Protein AF-A0A2M7EZK2-F1 (afdb_monomer_lite)

Radius of gyration: 30.78 Å; chains: 1; bounding box: 74×63×86 Å

Sequence (126 aa):
MAPKPAPKPLTLEIPAPTRPAPPAREAPPRAALAPGSPATPATVPPRTRVAPARVYASQQISTIGISVPRGMKPAWQDDRLNPKRAHQTFEGKAQMEQIWTNTVPRRLKTPASPRVTMSTQGSATR

pLDDT: mean 71.65, std 18.33, range [37.66, 95.0]

Structure (mmCIF, N/CA/C/O backbone):
data_AF-A0A2M7EZK2-F1
#
_entry.id   AF-A0A2M7EZK2-F1
#
loop_
_atom_site.group_PDB
_atom_site.id
_atom_site.type_symbol
_atom_site.label_atom_id
_atom_site.label_alt_id
_atom_site.label_comp_id
_atom_site.label_asym_id
_atom_site.label_entity_id
_atom_site.label_seq_id
_atom_site.pdbx_PDB_ins_code
_atom_site.Cartn_x
_atom_site.Cartn_y
_atom_site.Cartn_z
_atom_site.occupancy
_atom_site.B_iso_or_equiv
_atom_site.auth_seq_id
_atom_site.auth_comp_id
_atom_site.auth_asym_id
_atom_site.auth_atom_id
_atom_site.pdbx_PDB_model_num
ATOM 1 N N . MET A 1 1 ? 59.588 -46.333 32.189 1.00 42.56 1 MET A N 1
ATOM 2 C CA . MET A 1 1 ? 58.537 -45.439 32.719 1.00 42.56 1 MET A CA 1
ATOM 3 C C . MET A 1 1 ? 57.747 -44.901 31.536 1.00 42.56 1 MET A C 1
ATOM 5 O O . MET A 1 1 ? 58.231 -44.025 30.838 1.00 42.56 1 MET A O 1
ATOM 9 N N . ALA A 1 2 ? 56.608 -45.523 31.230 1.00 52.12 2 ALA A N 1
ATOM 10 C CA . ALA A 1 2 ? 55.706 -45.084 30.169 1.00 52.12 2 ALA A CA 1
ATOM 11 C C . ALA A 1 2 ? 54.666 -44.124 30.763 1.00 52.12 2 ALA A C 1
ATOM 13 O O . ALA A 1 2 ? 54.093 -44.453 31.803 1.00 52.12 2 ALA A O 1
ATOM 14 N N . PRO A 1 3 ? 54.329 -43.015 30.095 1.00 43.97 3 PRO A N 1
ATOM 15 C CA . PRO A 1 3 ? 53.015 -42.417 30.234 1.00 43.97 3 PRO A CA 1
ATOM 16 C C . PRO A 1 3 ? 52.086 -42.965 29.137 1.00 43.97 3 PRO A C 1
ATOM 18 O O . PRO A 1 3 ? 52.139 -42.573 27.979 1.00 43.97 3 PRO A O 1
ATOM 21 N N . LYS A 1 4 ? 51.294 -43.957 29.557 1.00 41.38 4 LYS A N 1
ATOM 22 C CA . LYS A 1 4 ? 49.894 -44.276 29.213 1.00 41.38 4 LYS A CA 1
ATOM 23 C C . LYS A 1 4 ? 49.319 -43.693 27.894 1.00 41.38 4 LYS A C 1
ATOM 25 O O . LYS A 1 4 ? 49.237 -42.473 27.767 1.00 41.38 4 LYS A O 1
ATOM 30 N N . PRO A 1 5 ? 48.779 -44.521 26.971 1.00 46.28 5 PRO A N 1
ATOM 31 C CA . PRO A 1 5 ? 47.985 -44.011 25.856 1.00 46.28 5 PRO A CA 1
ATOM 32 C C . PRO A 1 5 ? 46.684 -43.399 26.394 1.00 46.28 5 PRO A C 1
ATOM 34 O O . PRO A 1 5 ? 45.919 -44.060 27.102 1.00 46.28 5 PRO A O 1
ATOM 37 N N . ALA A 1 6 ? 46.441 -42.126 26.086 1.00 51.47 6 ALA A N 1
ATOM 38 C CA . ALA A 1 6 ? 45.181 -41.473 26.409 1.00 51.47 6 ALA A CA 1
ATOM 39 C C . ALA A 1 6 ? 44.043 -42.123 25.593 1.00 51.47 6 ALA A C 1
ATOM 41 O O . ALA A 1 6 ? 44.174 -42.264 24.373 1.00 51.47 6 ALA A O 1
ATOM 42 N N . PRO A 1 7 ? 42.937 -42.551 26.229 1.00 50.84 7 PRO A N 1
ATOM 43 C CA . PRO A 1 7 ? 41.797 -43.094 25.511 1.00 50.84 7 PRO A CA 1
ATOM 44 C C . PRO A 1 7 ? 41.100 -41.991 24.705 1.00 50.84 7 PRO A C 1
ATOM 46 O O . PRO A 1 7 ? 40.920 -40.866 25.166 1.00 50.84 7 PRO A O 1
ATOM 49 N N . LYS A 1 8 ? 40.723 -42.353 23.478 1.00 52.22 8 LYS A N 1
ATOM 50 C CA . LYS A 1 8 ? 39.963 -41.553 22.511 1.00 52.22 8 LYS A CA 1
ATOM 51 C C . LYS A 1 8 ? 38.706 -40.974 23.182 1.00 52.22 8 LYS A C 1
ATOM 53 O O . LYS A 1 8 ? 38.035 -41.730 23.889 1.00 52.22 8 LYS A O 1
ATOM 58 N N . PRO A 1 9 ? 38.323 -39.705 22.951 1.00 47.94 9 PRO A N 1
ATOM 59 C CA . PRO A 1 9 ? 37.009 -39.254 23.376 1.00 47.94 9 PRO A CA 1
ATOM 60 C C . PRO A 1 9 ? 35.959 -40.045 22.588 1.00 47.94 9 PRO A C 1
ATOM 62 O O . PRO A 1 9 ? 35.898 -39.978 21.360 1.00 47.94 9 PRO A O 1
ATOM 65 N N . LEU A 1 10 ? 35.156 -40.833 23.302 1.00 41.66 10 LEU A N 1
ATOM 66 C CA . LEU A 1 10 ? 33.923 -41.406 22.781 1.00 41.66 10 LEU A CA 1
ATOM 67 C C . LEU A 1 10 ? 33.003 -40.230 22.450 1.00 41.66 10 LEU A C 1
ATOM 69 O O . LEU A 1 10 ? 32.366 -39.658 23.331 1.00 41.66 10 LEU A O 1
ATOM 73 N N . THR A 1 11 ? 32.974 -39.838 21.180 1.00 38.72 11 THR A N 1
ATOM 74 C CA . THR A 1 11 ? 31.879 -39.024 20.658 1.00 38.72 11 THR A CA 1
ATOM 75 C C . THR A 1 11 ? 30.638 -39.902 20.735 1.00 38.72 11 THR A C 1
ATOM 77 O O . THR A 1 11 ? 30.462 -40.801 19.917 1.00 38.72 11 THR A O 1
ATOM 80 N N . LEU A 1 12 ? 29.808 -39.701 21.761 1.00 37.66 12 LEU A N 1
ATOM 81 C CA . LEU A 1 12 ? 28.424 -40.145 21.696 1.00 37.66 12 LEU A CA 1
ATOM 82 C C . LEU A 1 12 ? 27.751 -39.291 20.620 1.00 37.66 12 LEU A C 1
ATOM 84 O O . LEU A 1 12 ? 27.338 -38.162 20.881 1.00 37.66 12 LEU A O 1
ATOM 88 N N . GLU A 1 13 ? 27.654 -39.823 19.403 1.00 39.00 13 GLU A N 1
ATOM 89 C CA . GLU A 1 13 ? 26.599 -39.395 18.497 1.00 39.00 13 GLU A CA 1
ATOM 90 C C . GLU A 1 13 ? 25.273 -39.759 19.160 1.00 39.00 13 GLU A C 1
ATOM 92 O O . GLU A 1 13 ? 24.877 -40.921 19.228 1.00 39.00 13 GLU A O 1
ATOM 97 N N . ILE A 1 14 ? 24.605 -38.755 19.715 1.00 41.41 14 ILE A N 1
ATOM 98 C CA . ILE A 1 14 ? 23.191 -38.861 20.041 1.00 41.41 14 ILE A CA 1
ATOM 99 C C . ILE A 1 14 ? 22.482 -38.822 18.683 1.00 41.41 14 ILE A C 1
ATOM 101 O O . ILE A 1 14 ? 22.545 -37.776 18.027 1.00 41.41 14 ILE A O 1
ATOM 105 N N . PRO A 1 15 ? 21.827 -39.902 18.215 1.00 41.12 15 PRO A N 1
ATOM 106 C CA . PRO A 1 15 ? 21.005 -39.796 17.023 1.00 41.12 15 PRO A CA 1
ATOM 107 C C . PRO A 1 15 ? 19.897 -38.791 17.332 1.00 41.12 15 PRO A C 1
ATOM 109 O O . PRO A 1 15 ? 19.077 -38.997 18.231 1.00 41.12 15 PRO A O 1
ATOM 112 N N . ALA A 1 16 ? 19.903 -37.666 16.616 1.00 48.56 16 ALA A N 1
ATOM 113 C CA . ALA A 1 16 ? 18.793 -36.731 16.644 1.00 48.56 16 ALA A CA 1
ATOM 114 C C . ALA A 1 16 ? 17.510 -37.526 16.349 1.00 48.56 16 ALA A C 1
ATOM 116 O O . ALA A 1 16 ? 17.501 -38.299 15.385 1.00 48.56 16 ALA A O 1
ATOM 117 N N . PRO A 1 17 ? 16.431 -37.383 17.140 1.00 48.19 17 PRO A N 1
ATOM 118 C CA . PRO A 1 17 ? 15.184 -38.039 16.800 1.00 48.19 17 PRO A CA 1
ATOM 119 C C . PRO A 1 17 ? 14.762 -37.517 15.429 1.00 48.19 17 PRO A C 1
ATOM 121 O O . PRO A 1 17 ? 14.475 -36.327 15.271 1.00 48.19 17 PRO A O 1
ATOM 124 N N . THR A 1 18 ? 14.746 -38.396 14.425 1.00 53.75 18 THR A N 1
ATOM 125 C CA . THR A 1 18 ? 14.108 -38.123 13.140 1.00 53.75 18 THR A CA 1
ATOM 126 C C . THR A 1 18 ? 12.622 -37.960 13.417 1.00 53.75 18 THR A C 1
ATOM 128 O O . THR A 1 18 ? 11.841 -38.905 13.362 1.00 53.75 18 THR A O 1
ATOM 131 N N . ARG A 1 19 ? 12.221 -36.744 13.791 1.00 44.31 19 ARG A N 1
ATOM 132 C CA . ARG A 1 19 ? 10.821 -36.362 13.824 1.00 44.31 19 ARG A CA 1
ATOM 133 C C . ARG A 1 19 ? 10.364 -36.358 12.365 1.00 44.31 19 ARG A C 1
ATOM 135 O O . ARG A 1 19 ? 10.913 -35.569 11.593 1.00 44.31 19 ARG A O 1
ATOM 142 N N . PRO A 1 20 ? 9.406 -37.208 11.958 1.00 48.34 20 PRO A N 1
ATOM 143 C CA . PRO A 1 20 ? 8.838 -37.096 10.627 1.00 48.34 20 PRO A CA 1
ATOM 144 C C . PRO A 1 20 ? 8.274 -35.682 10.484 1.00 48.34 20 PRO A C 1
ATOM 146 O O . PRO A 1 20 ? 7.564 -35.190 11.370 1.00 48.34 20 PRO A O 1
ATOM 149 N N . ALA A 1 21 ? 8.659 -35.002 9.403 1.00 50.38 21 ALA A N 1
ATOM 150 C CA . ALA A 1 21 ? 8.098 -33.708 9.059 1.00 50.38 21 ALA A CA 1
ATOM 151 C C . ALA A 1 21 ? 6.565 -33.844 9.041 1.00 50.38 21 ALA A C 1
ATOM 153 O O . ALA A 1 21 ? 6.058 -34.818 8.476 1.00 50.38 21 ALA A O 1
ATOM 154 N N . PRO A 1 22 ? 5.808 -32.929 9.674 1.00 57.69 22 PRO A N 1
ATOM 155 C CA . PRO A 1 22 ? 4.360 -32.944 9.529 1.00 57.69 22 PRO A CA 1
ATOM 156 C C . PRO A 1 22 ? 4.029 -32.864 8.031 1.00 57.69 22 PRO A C 1
ATOM 158 O O . PRO A 1 22 ? 4.722 -32.130 7.315 1.00 57.69 22 PRO A O 1
ATOM 161 N N . PRO A 1 23 ? 3.010 -33.594 7.537 1.00 52.06 23 PRO A N 1
ATOM 162 C CA . PRO A 1 23 ? 2.595 -33.447 6.152 1.00 52.06 23 PRO A CA 1
ATOM 163 C C . PRO A 1 23 ? 2.303 -31.968 5.919 1.00 52.06 23 PRO A C 1
ATOM 165 O O . PRO A 1 23 ? 1.606 -31.333 6.718 1.00 52.06 23 PRO A O 1
ATOM 168 N N . ALA A 1 24 ? 2.906 -31.411 4.869 1.00 51.97 24 ALA A N 1
ATOM 169 C CA . ALA A 1 24 ? 2.653 -30.049 4.445 1.00 51.97 24 ALA A CA 1
ATOM 170 C C . ALA A 1 24 ? 1.139 -29.899 4.297 1.00 51.97 24 ALA A C 1
ATOM 172 O O . ALA A 1 24 ? 0.530 -30.482 3.404 1.00 51.97 24 ALA A O 1
ATOM 173 N N . ARG A 1 25 ? 0.513 -29.180 5.232 1.00 56.44 25 ARG A N 1
ATOM 174 C CA . ARG A 1 25 ? -0.898 -28.839 5.130 1.00 56.44 25 ARG A CA 1
ATOM 175 C C . ARG A 1 25 ? -0.994 -27.935 3.912 1.00 56.44 25 ARG A C 1
ATOM 177 O O . ARG A 1 25 ? -0.560 -26.786 3.988 1.00 56.44 25 ARG A O 1
ATOM 184 N N . GLU A 1 26 ? -1.468 -28.479 2.794 1.00 49.41 26 GLU A N 1
ATOM 185 C CA . GLU A 1 26 ? -1.747 -27.703 1.592 1.00 49.41 26 GLU A CA 1
ATOM 186 C C . GLU A 1 26 ? -2.599 -26.509 2.015 1.00 49.41 26 GLU A C 1
ATOM 188 O O . GLU A 1 26 ? -3.694 -26.648 2.570 1.00 49.41 26 GLU A O 1
ATOM 193 N N . ALA A 1 27 ? -2.024 -25.316 1.863 1.00 5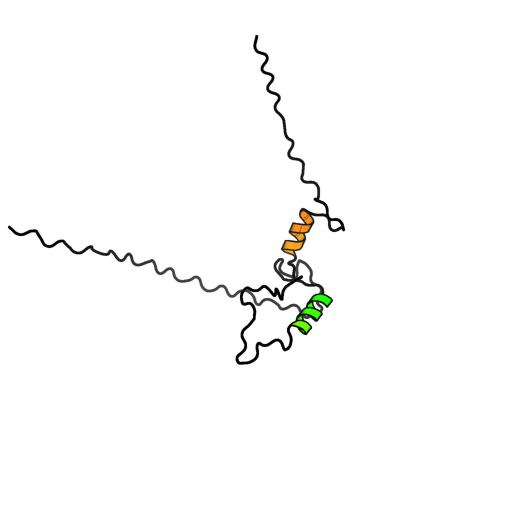4.38 27 ALA A N 1
ATOM 194 C CA . ALA A 1 27 ? -2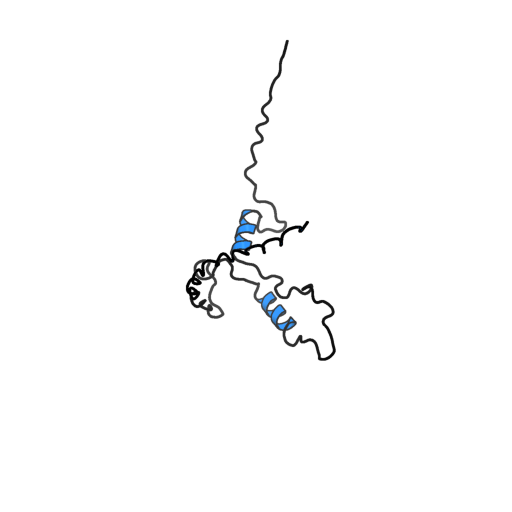.757 -24.090 2.085 1.00 54.38 27 ALA A CA 1
ATOM 195 C C . ALA A 1 27 ? -3.955 -24.108 1.124 1.00 54.38 27 ALA A C 1
ATOM 197 O O . ALA A 1 27 ? -3.768 -24.458 -0.045 1.00 54.38 27 ALA A O 1
ATOM 198 N N . PRO A 1 28 ? -5.171 -23.756 1.580 1.00 52.44 28 PRO A N 1
ATOM 199 C CA . PRO A 1 28 ? -6.326 -23.738 0.697 1.00 52.44 28 PRO A CA 1
ATOM 200 C C . PRO A 1 28 ? -6.007 -22.869 -0.526 1.00 52.44 28 PRO A C 1
ATOM 202 O O . PRO A 1 28 ? -5.322 -21.846 -0.371 1.00 52.44 28 PRO A O 1
ATOM 205 N N . PRO A 1 29 ? 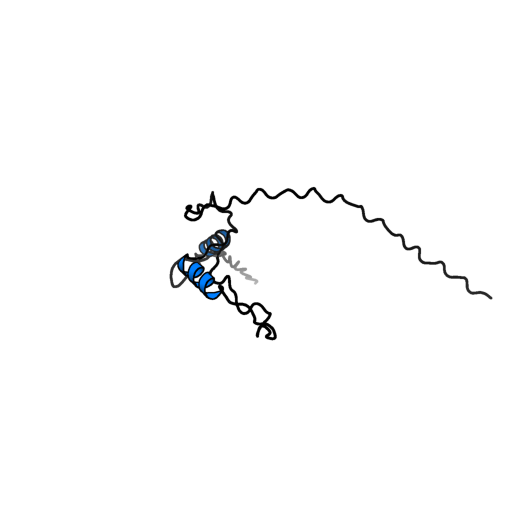-6.478 -23.246 -1.731 1.00 52.72 29 PRO A N 1
ATOM 206 C CA . PRO A 1 29 ? -6.269 -22.444 -2.923 1.00 52.72 29 PRO A CA 1
ATOM 207 C C . PRO A 1 29 ? -6.772 -21.040 -2.618 1.00 52.72 29 PRO A C 1
ATOM 209 O O . PRO A 1 29 ? -7.941 -20.829 -2.286 1.00 52.72 29 PRO A O 1
ATOM 212 N N . ARG A 1 30 ? -5.851 -20.074 -2.647 1.00 58.44 30 ARG A N 1
ATOM 213 C CA . ARG A 1 30 ? -6.175 -18.671 -2.436 1.00 58.44 30 ARG A CA 1
ATOM 214 C C . ARG A 1 30 ? -7.080 -18.279 -3.591 1.00 58.44 30 ARG A C 1
ATOM 216 O O . ARG A 1 30 ? -6.577 -18.029 -4.681 1.00 58.44 30 ARG A O 1
ATOM 223 N N . ALA A 1 31 ? -8.391 -18.287 -3.361 1.00 57.03 31 ALA A N 1
ATOM 224 C CA . ALA A 1 31 ? -9.368 -17.866 -4.348 1.00 57.03 31 ALA A CA 1
ATOM 225 C C . ALA A 1 31 ? -8.974 -16.457 -4.802 1.00 57.03 31 ALA A C 1
ATOM 227 O O . ALA A 1 31 ? -9.053 -15.490 -4.039 1.00 57.03 31 ALA A O 1
ATOM 228 N N . ALA A 1 32 ? -8.431 -16.364 -6.014 1.00 60.47 32 ALA A N 1
ATOM 229 C CA . ALA A 1 32 ? -8.123 -15.093 -6.627 1.00 60.47 32 ALA A CA 1
ATOM 230 C C . ALA A 1 32 ? -9.472 -14.443 -6.917 1.00 60.47 32 ALA A C 1
ATOM 232 O O . ALA A 1 32 ? -10.249 -14.944 -7.727 1.00 60.47 32 ALA A O 1
ATOM 233 N N . LEU A 1 33 ? -9.784 -13.374 -6.190 1.00 62.06 33 LEU A N 1
ATOM 234 C CA . LEU A 1 33 ? -10.997 -12.611 -6.443 1.00 62.06 33 LEU A CA 1
ATOM 235 C C . LEU A 1 33 ? -10.953 -12.109 -7.883 1.00 62.06 33 LEU A C 1
ATOM 237 O O . LEU A 1 33 ? -9.923 -11.594 -8.327 1.00 62.06 33 LEU A O 1
ATOM 241 N N . ALA A 1 34 ? -12.064 -12.268 -8.601 1.00 66.12 34 ALA A N 1
ATOM 242 C CA . ALA A 1 34 ? -12.175 -11.753 -9.953 1.00 66.12 34 ALA A CA 1
ATOM 243 C C . ALA A 1 34 ? -11.933 -10.229 -9.937 1.00 66.12 34 ALA A C 1
ATOM 245 O O . ALA A 1 34 ? -12.460 -9.544 -9.044 1.00 66.12 34 ALA A O 1
ATOM 246 N N . PRO A 1 35 ? -11.152 -9.682 -10.887 1.00 66.00 35 PRO A N 1
ATOM 247 C CA . PRO A 1 35 ? -10.953 -8.242 -11.010 1.00 66.00 35 PRO A CA 1
ATOM 248 C C . PRO A 1 35 ? -12.295 -7.498 -11.007 1.00 66.00 35 PRO A C 1
ATOM 250 O O . PRO A 1 35 ? -13.218 -7.885 -11.716 1.00 66.00 35 PRO A O 1
ATOM 253 N N . GLY A 1 36 ? -12.415 -6.447 -10.191 1.00 68.81 36 GLY A N 1
ATOM 254 C CA . GLY A 1 36 ? -13.659 -5.676 -10.045 1.00 68.81 36 GLY A CA 1
ATOM 255 C C . GLY A 1 36 ? -14.607 -6.155 -8.939 1.00 68.81 36 GLY A C 1
ATOM 256 O O . GLY A 1 36 ? -15.605 -5.488 -8.678 1.00 68.81 36 GLY A O 1
ATOM 257 N N . SER A 1 37 ? -14.295 -7.250 -8.239 1.00 69.31 37 SER A N 1
ATOM 258 C CA . SER A 1 37 ? -15.090 -7.685 -7.083 1.00 69.31 37 SER A CA 1
ATOM 259 C C . SER A 1 37 ? -14.911 -6.732 -5.890 1.00 69.31 37 SER A C 1
ATOM 261 O O . SER A 1 37 ? -13.770 -6.384 -5.561 1.00 69.31 37 SER A O 1
ATOM 263 N N . PRO A 1 38 ? -15.992 -6.326 -5.195 1.00 68.38 38 PRO A N 1
ATOM 264 C CA . PRO A 1 38 ? -15.879 -5.511 -3.993 1.00 68.38 38 PRO A CA 1
ATOM 265 C C . PRO A 1 38 ? -15.124 -6.274 -2.895 1.00 68.38 38 PRO A C 1
ATOM 267 O O . PRO A 1 38 ? -15.461 -7.400 -2.531 1.00 68.38 38 PRO A O 1
ATOM 270 N N . ALA A 1 39 ? -14.081 -5.642 -2.361 1.00 70.38 39 ALA A N 1
ATOM 271 C CA . ALA A 1 39 ? -13.269 -6.185 -1.282 1.00 70.38 39 ALA A CA 1
ATOM 272 C C . ALA A 1 39 ? -13.926 -5.901 0.078 1.00 70.38 39 ALA A C 1
ATOM 274 O O . ALA A 1 39 ? -13.714 -4.843 0.668 1.00 70.38 39 ALA A O 1
ATOM 275 N N . THR A 1 40 ? -14.716 -6.843 0.588 1.00 67.94 40 THR A N 1
ATOM 276 C CA . THR A 1 40 ? -15.253 -6.806 1.958 1.00 67.94 40 THR A CA 1
ATOM 277 C C . THR A 1 40 ? -14.327 -7.523 2.950 1.00 67.94 40 THR A C 1
ATOM 279 O O . THR A 1 40 ? -13.655 -8.482 2.562 1.00 67.94 40 THR A O 1
ATOM 282 N N . PRO A 1 41 ? -14.311 -7.140 4.246 1.00 67.56 41 PRO A N 1
ATOM 283 C CA . PRO A 1 41 ? -13.499 -7.810 5.273 1.00 67.56 41 PRO A CA 1
ATOM 284 C C . PRO A 1 41 ? -13.754 -9.321 5.409 1.00 67.56 41 PRO A C 1
ATOM 286 O O . PRO A 1 41 ? -12.859 -10.055 5.806 1.00 67.56 41 PRO A O 1
ATOM 289 N N . ALA A 1 42 ? -14.956 -9.791 5.054 1.00 70.81 42 ALA A N 1
ATOM 290 C CA . ALA A 1 42 ? -15.306 -11.215 5.030 1.00 70.81 42 ALA A CA 1
ATOM 291 C C . ALA A 1 42 ? -14.689 -11.980 3.843 1.00 70.81 42 ALA A C 1
ATOM 293 O O . ALA A 1 42 ? -14.517 -13.193 3.901 1.00 70.81 42 ALA A O 1
ATOM 294 N N . THR A 1 43 ? -14.357 -11.266 2.768 1.00 74.50 43 THR A N 1
ATOM 295 C CA . THR A 1 43 ? -13.930 -11.838 1.485 1.00 74.50 43 THR A CA 1
ATOM 296 C C . THR A 1 43 ? -12.420 -11.732 1.300 1.00 74.50 43 THR A C 1
ATOM 298 O O . THR A 1 43 ? -11.813 -12.542 0.602 1.00 74.50 43 THR A O 1
ATOM 301 N N . VAL A 1 44 ? -11.789 -10.736 1.930 1.00 82.38 44 VAL A N 1
ATOM 302 C CA . VAL A 1 44 ? -10.365 -10.453 1.761 1.00 82.38 44 VAL A CA 1
ATOM 303 C C . VAL A 1 44 ? -9.603 -10.675 3.065 1.00 82.38 44 VAL A C 1
ATOM 305 O O . VAL A 1 44 ? -9.898 -10.012 4.058 1.00 82.38 44 VAL A O 1
ATOM 308 N N . PRO A 1 45 ? -8.562 -11.533 3.074 1.00 87.12 45 PRO A N 1
ATOM 309 C CA . PRO A 1 45 ? -7.731 -11.723 4.255 1.00 87.12 45 PRO A CA 1
ATOM 310 C C . PRO A 1 45 ? -7.138 -10.394 4.766 1.00 87.12 45 PRO A C 1
ATOM 312 O O . PRO A 1 45 ? -6.670 -9.602 3.938 1.00 87.12 45 PRO A O 1
ATOM 315 N N . PRO A 1 46 ? -7.038 -10.167 6.093 1.00 84.75 46 PRO A N 1
ATOM 316 C CA . PRO A 1 46 ? -6.590 -8.889 6.673 1.00 84.75 46 PRO A CA 1
ATOM 317 C C . PRO A 1 46 ? -5.194 -8.429 6.221 1.00 84.75 46 PRO A C 1
ATOM 319 O O . PRO A 1 46 ? -4.916 -7.231 6.133 1.00 84.75 46 PRO A O 1
ATOM 322 N N . ARG A 1 47 ? -4.321 -9.387 5.886 1.00 89.25 47 ARG A N 1
ATOM 323 C CA . ARG A 1 47 ? -2.941 -9.163 5.416 1.00 89.25 47 ARG A CA 1
ATOM 324 C C . ARG A 1 47 ? -2.815 -8.967 3.908 1.00 89.25 47 ARG A C 1
ATOM 326 O O . ARG A 1 47 ? -1.705 -8.895 3.380 1.00 89.25 47 ARG A O 1
ATOM 333 N N . THR A 1 48 ? -3.933 -8.894 3.194 1.00 89.31 48 THR A N 1
ATOM 334 C CA . THR A 1 48 ? -3.925 -8.602 1.761 1.00 89.31 48 THR A CA 1
ATOM 335 C C . THR A 1 48 ? -3.441 -7.178 1.527 1.00 89.31 48 THR A C 1
ATOM 337 O O . THR A 1 48 ? -3.854 -6.248 2.218 1.00 89.31 48 THR A O 1
ATOM 340 N N . ARG A 1 49 ? -2.540 -7.021 0.553 1.00 89.00 49 ARG A N 1
ATOM 341 C CA . ARG A 1 49 ? -2.028 -5.717 0.138 1.00 89.00 49 ARG A CA 1
ATOM 342 C C . ARG A 1 49 ? -3.033 -5.032 -0.774 1.00 89.00 49 ARG A C 1
ATOM 344 O O . ARG A 1 49 ? -3.546 -5.647 -1.702 1.00 89.00 49 ARG A O 1
ATOM 351 N N . VAL A 1 50 ? -3.265 -3.757 -0.514 1.00 89.62 50 VAL A N 1
ATOM 352 C CA . VAL A 1 50 ? -4.196 -2.900 -1.239 1.00 89.62 50 VAL A CA 1
ATOM 353 C C . VAL A 1 50 ? -3.467 -1.610 -1.584 1.00 89.62 50 VAL A C 1
ATOM 355 O O . VAL A 1 50 ? -2.713 -1.087 -0.766 1.00 89.62 50 VAL A O 1
ATOM 358 N N . ALA A 1 51 ? -3.696 -1.082 -2.779 1.00 89.88 51 ALA A N 1
ATOM 359 C CA . ALA A 1 51 ? -3.164 0.202 -3.214 1.00 89.88 51 ALA A CA 1
ATOM 360 C C . ALA A 1 51 ? -4.259 0.979 -3.962 1.00 89.88 51 ALA A C 1
ATOM 362 O O . ALA A 1 51 ? -5.150 0.356 -4.545 1.00 89.88 51 ALA A O 1
ATOM 363 N N . PRO A 1 52 ? -4.218 2.323 -3.978 1.00 90.31 52 PRO A N 1
ATOM 364 C CA . PRO A 1 52 ? -5.102 3.107 -4.832 1.00 90.31 52 PRO A CA 1
ATOM 365 C C . PRO A 1 52 ? -4.919 2.718 -6.304 1.00 90.31 52 PRO A C 1
ATOM 367 O O . PRO A 1 52 ? -3.786 2.626 -6.779 1.00 90.31 52 PRO A O 1
ATOM 370 N N . ALA A 1 53 ? -6.019 2.543 -7.041 1.00 89.38 53 ALA A N 1
ATOM 371 C CA . ALA A 1 53 ? -5.987 2.041 -8.419 1.00 89.38 53 ALA A CA 1
ATOM 372 C C . ALA A 1 53 ? -5.059 2.859 -9.336 1.00 89.38 53 ALA A C 1
ATOM 374 O O . ALA A 1 53 ? -4.237 2.292 -10.052 1.00 89.38 53 ALA A O 1
ATOM 375 N N . ARG A 1 54 ? -5.116 4.197 -9.251 1.00 92.44 54 ARG A N 1
ATOM 376 C CA . ARG A 1 54 ? -4.247 5.095 -10.032 1.00 92.44 54 ARG A CA 1
ATOM 377 C C . ARG A 1 54 ? -2.763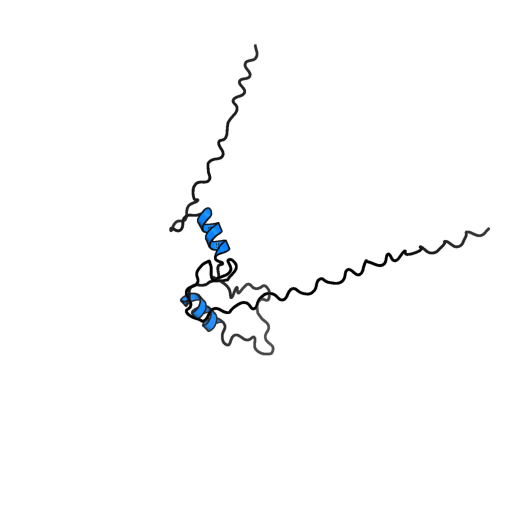 4.895 -9.728 1.00 92.44 54 ARG A C 1
ATOM 379 O O . ARG A 1 54 ? -1.942 4.925 -10.637 1.00 92.44 54 ARG A O 1
ATOM 386 N N . VAL A 1 55 ? -2.432 4.685 -8.457 1.00 91.31 55 VAL A N 1
ATOM 387 C CA . VAL A 1 55 ? -1.051 4.493 -8.002 1.00 91.31 55 VAL A CA 1
ATOM 388 C C . VAL A 1 55 ? -0.527 3.126 -8.443 1.00 91.31 55 VAL A C 1
ATOM 390 O O . VAL A 1 55 ? 0.614 3.015 -8.887 1.00 91.31 55 VAL A O 1
ATOM 393 N N . TYR A 1 56 ? -1.374 2.097 -8.388 1.00 90.31 56 TYR A N 1
ATOM 394 C CA . TYR A 1 56 ? -1.040 0.784 -8.929 1.00 90.31 56 TYR A CA 1
ATOM 395 C C . TYR A 1 56 ? -0.796 0.847 -10.444 1.00 90.31 56 TYR A C 1
ATOM 397 O O . TYR A 1 56 ? 0.231 0.361 -10.911 1.00 90.31 56 TYR A O 1
ATOM 405 N N . ALA A 1 57 ? -1.667 1.522 -11.201 1.00 90.00 57 ALA A N 1
ATOM 406 C CA . ALA A 1 57 ? -1.495 1.708 -12.642 1.00 90.00 57 ALA A CA 1
ATOM 407 C C . ALA A 1 57 ? -0.180 2.433 -12.985 1.00 90.00 57 ALA A C 1
ATOM 409 O O . ALA A 1 57 ? 0.574 1.962 -13.834 1.00 90.00 57 ALA A O 1
ATOM 410 N N . SER A 1 58 ? 0.155 3.522 -12.280 1.00 88.62 58 SER A N 1
ATOM 411 C CA . SER A 1 58 ? 1.430 4.222 -12.497 1.00 88.62 58 SER A CA 1
ATOM 412 C C . SER A 1 58 ? 2.649 3.355 -12.175 1.00 88.62 58 SER A C 1
ATOM 414 O O . SER A 1 58 ? 3.647 3.437 -12.882 1.00 88.62 58 SER A O 1
ATOM 416 N N . GLN A 1 59 ? 2.569 2.498 -11.149 1.00 88.75 59 GLN A N 1
ATOM 417 C CA . GLN A 1 59 ? 3.653 1.569 -10.800 1.00 88.75 59 GLN A CA 1
ATOM 418 C C . GLN A 1 59 ? 3.867 0.489 -11.858 1.00 88.75 59 GLN A C 1
ATOM 420 O O . GLN A 1 59 ? 5.005 0.108 -12.128 1.00 88.75 59 GLN A O 1
ATOM 425 N N . GLN A 1 60 ? 2.785 -0.020 -12.455 1.00 87.25 60 GLN A N 1
ATOM 426 C CA . GLN A 1 60 ? 2.898 -0.976 -13.554 1.00 87.25 60 GLN A CA 1
ATOM 427 C C . GLN A 1 60 ? 3.624 -0.327 -14.732 1.00 87.25 60 GLN A C 1
ATOM 429 O O . GLN A 1 60 ? 4.630 -0.855 -15.194 1.00 87.25 60 GLN A O 1
ATOM 434 N N . ILE A 1 61 ? 3.193 0.871 -15.137 1.00 86.25 61 ILE A N 1
ATOM 435 C CA . ILE A 1 61 ? 3.830 1.628 -16.224 1.00 86.25 61 ILE A CA 1
ATOM 436 C C . ILE A 1 61 ? 5.308 1.894 -15.920 1.00 86.25 61 ILE A C 1
ATOM 438 O O . ILE A 1 61 ? 6.150 1.718 -16.792 1.00 86.25 61 ILE A O 1
ATOM 442 N N . SER A 1 62 ? 5.641 2.257 -14.679 1.00 82.44 62 SER A N 1
ATOM 443 C CA . SER A 1 62 ? 7.024 2.531 -14.287 1.00 82.44 62 SER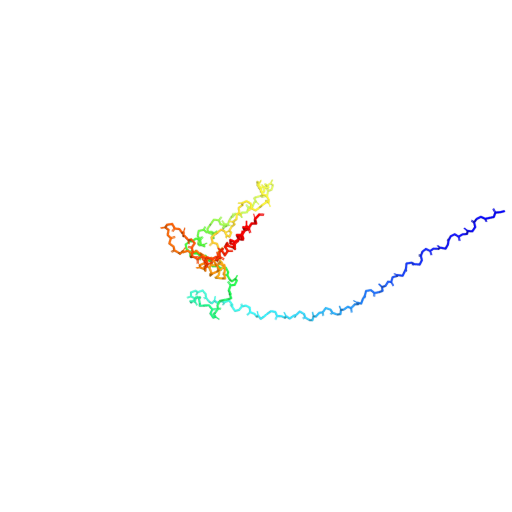 A CA 1
ATOM 444 C C . SER A 1 62 ? 7.895 1.287 -14.143 1.00 82.44 62 SER A C 1
ATOM 446 O O . SER A 1 62 ? 9.065 1.441 -13.840 1.00 82.44 62 SER A O 1
ATOM 448 N N . THR A 1 63 ? 7.352 0.074 -14.250 1.00 79.44 63 THR A N 1
ATOM 449 C CA . THR A 1 63 ? 8.119 -1.177 -14.092 1.00 79.44 63 THR A CA 1
ATOM 450 C C . THR A 1 63 ? 8.218 -1.947 -15.409 1.00 79.44 63 THR A C 1
ATOM 452 O O . THR A 1 63 ? 9.172 -2.694 -15.624 1.00 79.44 63 THR A O 1
ATOM 455 N N . ILE A 1 64 ? 7.256 -1.758 -16.314 1.00 79.50 64 ILE A N 1
ATOM 456 C CA . ILE A 1 64 ? 7.263 -2.385 -17.636 1.00 79.50 64 ILE A CA 1
ATOM 457 C C . ILE A 1 64 ? 8.517 -1.949 -18.405 1.00 79.50 64 ILE A C 1
ATOM 459 O O . ILE A 1 64 ? 8.805 -0.763 -18.537 1.00 79.50 64 ILE A O 1
ATOM 463 N N . GLY A 1 65 ? 9.264 -2.926 -18.921 1.00 71.94 65 GLY A N 1
ATOM 464 C CA . GLY A 1 65 ? 10.440 -2.685 -19.761 1.00 71.94 65 GLY A CA 1
ATOM 465 C C . GLY A 1 65 ? 11.707 -2.267 -19.009 1.00 71.94 65 GLY A C 1
ATOM 466 O O . GLY A 1 65 ? 12.743 -2.080 -19.644 1.00 71.94 65 GLY A O 1
ATOM 467 N N . ILE A 1 66 ? 11.673 -2.160 -17.675 1.00 74.75 66 ILE A N 1
ATOM 468 C CA . ILE A 1 66 ? 12.884 -1.910 -16.890 1.00 74.75 66 ILE A CA 1
ATOM 469 C C . ILE A 1 66 ? 13.618 -3.231 -16.674 1.00 74.75 66 ILE A C 1
ATOM 471 O O . ILE A 1 66 ? 13.324 -4.002 -15.764 1.00 74.75 66 ILE A O 1
ATOM 475 N N . SER A 1 67 ? 14.613 -3.471 -17.518 1.00 79.44 67 SER A N 1
ATOM 476 C CA . SER A 1 67 ? 15.609 -4.524 -17.341 1.00 79.44 67 SER A CA 1
ATOM 477 C C . SER A 1 67 ? 16.999 -3.913 -17.396 1.00 79.44 67 SER A C 1
ATOM 479 O O . SER A 1 67 ? 17.245 -3.015 -18.200 1.00 79.44 67 SER A O 1
ATOM 481 N N . VAL A 1 68 ? 17.921 -4.410 -16.574 1.00 82.69 68 VAL A N 1
ATOM 482 C CA . VAL A 1 68 ? 19.323 -3.988 -16.647 1.00 82.69 68 VAL A CA 1
ATOM 483 C C . VAL A 1 68 ? 19.929 -4.558 -17.935 1.00 82.69 68 VAL A C 1
ATOM 485 O O . VAL A 1 68 ? 19.928 -5.782 -18.093 1.00 82.69 68 VAL A O 1
ATOM 488 N N . PRO A 1 69 ? 20.426 -3.724 -18.866 1.00 84.81 69 PRO A N 1
ATOM 489 C CA . PRO A 1 69 ? 20.996 -4.230 -20.108 1.00 84.81 69 PRO A CA 1
ATOM 490 C C . PRO A 1 69 ? 22.291 -5.017 -19.853 1.00 84.81 69 PRO A C 1
ATOM 492 O O . PRO A 1 69 ? 22.964 -4.850 -18.832 1.00 84.81 69 PRO A O 1
ATOM 495 N N . ARG A 1 70 ? 22.647 -5.908 -20.786 1.00 88.38 70 ARG A N 1
ATOM 496 C CA . ARG A 1 70 ? 23.822 -6.784 -20.649 1.00 88.38 70 ARG A CA 1
ATOM 497 C C . ARG A 1 70 ? 25.101 -5.951 -20.501 1.00 88.38 70 ARG A C 1
ATOM 499 O O . ARG A 1 70 ? 25.381 -5.098 -21.332 1.00 88.38 70 ARG A O 1
ATOM 506 N N . GLY A 1 71 ? 25.904 -6.263 -19.483 1.00 91.25 71 GLY A N 1
ATOM 507 C CA . GLY A 1 71 ? 27.171 -5.577 -19.202 1.00 91.25 71 GLY A CA 1
ATOM 508 C C . GLY A 1 71 ? 27.039 -4.388 -18.246 1.00 91.25 71 GLY A C 1
ATOM 509 O O . GLY A 1 71 ? 28.048 -3.922 -17.724 1.00 91.25 71 GLY A O 1
ATOM 510 N N . MET A 1 72 ? 25.814 -3.948 -17.945 1.00 85.75 72 MET A N 1
ATOM 511 C CA . MET A 1 72 ? 25.544 -2.934 -16.931 1.00 85.75 72 MET A CA 1
ATOM 512 C C . MET A 1 72 ? 25.177 -3.597 -15.604 1.00 85.75 72 MET A C 1
ATOM 514 O O . MET A 1 72 ? 24.680 -4.723 -15.554 1.00 85.75 72 MET A O 1
ATOM 518 N N . LYS A 1 73 ? 25.431 -2.887 -14.506 1.00 85.00 73 LYS A N 1
ATOM 519 C CA . LYS A 1 73 ? 25.031 -3.306 -13.162 1.00 85.00 73 LYS A CA 1
ATOM 520 C C . LYS A 1 73 ? 24.048 -2.287 -12.590 1.00 85.00 73 LYS A C 1
ATOM 522 O O . LYS A 1 73 ? 24.184 -1.099 -12.888 1.00 85.00 73 LYS A O 1
ATOM 527 N N . PRO A 1 74 ? 23.079 -2.721 -11.767 1.00 82.56 74 PRO A N 1
ATOM 528 C CA . PRO A 1 74 ? 22.266 -1.796 -10.993 1.00 82.56 74 PRO A CA 1
ATOM 529 C C . PRO A 1 74 ? 23.160 -0.844 -10.194 1.00 82.56 74 PRO A C 1
ATOM 531 O O . PRO A 1 74 ? 24.087 -1.296 -9.517 1.00 82.56 74 PRO A O 1
ATOM 534 N N . ALA A 1 75 ? 22.850 0.453 -10.225 1.00 84.56 75 ALA A N 1
ATOM 535 C CA . ALA A 1 75 ? 23.544 1.446 -9.403 1.00 84.56 75 ALA A CA 1
ATOM 536 C C . ALA A 1 75 ? 23.419 1.140 -7.897 1.00 84.56 75 ALA A C 1
ATOM 538 O O . ALA A 1 75 ? 24.314 1.467 -7.121 1.00 84.56 75 ALA A O 1
ATOM 539 N N . TRP A 1 76 ? 22.334 0.467 -7.498 1.00 81.44 76 TRP A N 1
ATOM 540 C CA . TRP A 1 76 ? 22.055 0.065 -6.122 1.00 81.44 76 TRP A CA 1
ATOM 541 C C . TRP A 1 76 ? 21.518 -1.366 -6.068 1.00 81.44 76 TRP A C 1
ATOM 543 O O . TRP A 1 76 ? 20.780 -1.784 -6.959 1.00 81.44 76 TRP A O 1
ATOM 553 N N . GLN A 1 77 ? 21.882 -2.104 -5.017 1.00 79.69 77 GLN A N 1
ATOM 554 C CA . GLN A 1 77 ? 21.405 -3.472 -4.753 1.00 79.69 77 GLN A CA 1
ATOM 555 C C . GLN A 1 77 ? 20.580 -3.576 -3.455 1.00 79.69 77 GLN A C 1
ATOM 557 O O . GLN A 1 77 ? 20.078 -4.645 -3.131 1.00 79.69 77 GLN A O 1
ATOM 562 N N . ASP A 1 78 ? 20.436 -2.475 -2.715 1.00 78.88 78 ASP A N 1
ATOM 563 C CA . ASP A 1 78 ? 19.907 -2.397 -1.346 1.00 78.88 78 ASP A CA 1
ATOM 564 C C . ASP A 1 78 ? 18.424 -1.987 -1.268 1.00 78.88 78 ASP A C 1
ATOM 566 O O . ASP A 1 78 ? 17.976 -1.466 -0.252 1.00 78.88 78 ASP A O 1
ATOM 570 N N . ASP A 1 79 ? 17.651 -2.199 -2.334 1.00 73.75 79 ASP A N 1
ATOM 571 C CA . ASP A 1 79 ? 16.206 -1.904 -2.376 1.00 73.75 79 ASP A CA 1
ATOM 572 C C . ASP A 1 79 ? 15.836 -0.422 -2.116 1.00 73.75 79 ASP A C 1
ATOM 574 O O . ASP A 1 79 ? 14.713 -0.095 -1.728 1.00 73.75 79 ASP A O 1
ATOM 578 N N . ARG A 1 80 ? 16.750 0.528 -2.386 1.00 78.81 80 ARG A N 1
ATOM 579 C CA . ARG A 1 80 ? 16.436 1.979 -2.354 1.00 78.81 80 ARG A CA 1
ATOM 580 C C . ARG A 1 80 ? 15.217 2.344 -3.204 1.00 78.81 80 ARG A C 1
ATOM 582 O O . ARG A 1 80 ? 14.484 3.284 -2.883 1.00 78.81 80 ARG A O 1
ATOM 589 N N . LEU A 1 81 ? 14.983 1.595 -4.280 1.00 79.69 81 LEU A N 1
ATOM 590 C CA . LEU A 1 81 ? 13.773 1.692 -5.079 1.00 79.69 81 LEU A CA 1
ATOM 591 C C . LEU A 1 81 ? 12.704 0.756 -4.508 1.00 79.69 81 LEU A C 1
ATOM 593 O O . LEU A 1 81 ? 12.650 -0.390 -4.915 1.00 79.69 81 LEU A O 1
ATOM 597 N N . ASN A 1 82 ? 11.821 1.252 -3.635 1.00 84.62 82 ASN A N 1
ATOM 598 C CA . ASN A 1 82 ? 10.674 0.475 -3.145 1.00 84.62 82 ASN A CA 1
ATOM 599 C C . ASN A 1 82 ? 9.540 0.456 -4.193 1.00 84.62 82 ASN A C 1
ATOM 601 O O . ASN A 1 82 ? 8.762 1.420 -4.253 1.00 84.62 82 ASN A O 1
ATOM 605 N N . PRO A 1 83 ? 9.364 -0.629 -4.973 1.00 81.62 83 PRO A N 1
ATOM 606 C CA . PRO A 1 83 ? 8.363 -0.679 -6.037 1.00 81.62 83 PRO A CA 1
ATOM 607 C C . PRO A 1 83 ? 6.954 -0.839 -5.461 1.00 81.62 83 PRO A C 1
ATOM 609 O O . PRO A 1 83 ? 5.967 -0.547 -6.120 1.00 81.62 83 PRO A O 1
ATOM 612 N N . LYS A 1 84 ? 6.851 -1.279 -4.200 1.00 87.19 84 LYS A N 1
ATOM 613 C CA . LYS A 1 84 ? 5.601 -1.501 -3.466 1.00 87.19 84 LYS A CA 1
ATOM 614 C C . LYS A 1 84 ? 5.243 -0.304 -2.581 1.00 87.19 84 LYS A C 1
ATOM 616 O O . LYS A 1 84 ? 4.495 -0.443 -1.608 1.00 87.19 84 LYS A O 1
ATOM 621 N N . ARG A 1 85 ? 5.746 0.890 -2.906 1.00 87.62 85 ARG A N 1
ATOM 622 C CA . ARG A 1 85 ? 5.347 2.138 -2.246 1.00 87.62 85 ARG A CA 1
ATOM 623 C C . ARG A 1 85 ? 3.833 2.338 -2.377 1.00 87.62 85 ARG A C 1
ATOM 625 O O . ARG A 1 85 ? 3.252 2.034 -3.411 1.00 87.62 85 ARG A O 1
ATOM 632 N N . ALA A 1 86 ? 3.201 2.850 -1.323 1.00 89.88 86 ALA A N 1
ATOM 633 C CA . ALA A 1 86 ? 1.749 3.057 -1.209 1.00 89.88 86 ALA A CA 1
ATOM 634 C C . ALA A 1 86 ? 0.876 1.793 -1.073 1.00 89.88 86 ALA A C 1
ATOM 636 O O . ALA A 1 86 ? -0.342 1.918 -0.952 1.00 89.88 86 ALA A O 1
ATOM 637 N N . HIS A 1 87 ? 1.461 0.590 -1.040 1.00 92.12 87 HIS A N 1
ATOM 638 C CA . HIS A 1 87 ? 0.714 -0.618 -0.684 1.00 92.12 87 HIS A CA 1
ATOM 639 C C . HIS A 1 87 ? 0.516 -0.674 0.832 1.00 92.12 87 HIS A C 1
ATOM 641 O O . HIS A 1 87 ? 1.481 -0.597 1.590 1.00 92.12 87 HIS A O 1
ATOM 647 N N . GLN A 1 88 ? -0.723 -0.862 1.269 1.00 92.00 88 GLN A N 1
ATOM 648 C CA . GLN A 1 88 ? -1.122 -0.995 2.672 1.00 92.00 88 GLN A CA 1
ATOM 649 C C . GLN A 1 88 ? -1.827 -2.331 2.910 1.00 92.00 88 GLN A C 1
ATOM 651 O O . GLN A 1 88 ? -2.252 -2.984 1.962 1.00 92.00 88 GLN A O 1
ATOM 656 N N . THR A 1 89 ? -1.973 -2.739 4.167 1.00 92.56 89 THR A N 1
ATOM 657 C CA . THR A 1 89 ? -2.844 -3.860 4.550 1.00 92.56 89 THR A CA 1
ATOM 658 C C . THR A 1 89 ? -4.081 -3.339 5.271 1.00 92.56 89 THR A C 1
ATOM 660 O O . THR A 1 89 ? -4.041 -2.276 5.896 1.00 92.56 89 THR A O 1
ATOM 663 N N . PHE A 1 90 ? -5.184 -4.086 5.203 1.00 89.94 90 PHE A N 1
ATOM 664 C CA . PHE A 1 90 ? -6.390 -3.752 5.964 1.00 89.94 90 PHE A CA 1
ATOM 665 C C . PHE A 1 90 ? -6.127 -3.788 7.472 1.00 89.94 90 PHE A C 1
ATOM 667 O O . PHE A 1 90 ? -6.527 -2.869 8.181 1.00 89.94 90 PHE A O 1
ATOM 674 N N . GLU A 1 91 ? -5.390 -4.801 7.939 1.00 91.06 91 GLU A N 1
ATOM 675 C CA . GLU A 1 91 ? -4.970 -4.935 9.339 1.00 91.06 91 GLU A CA 1
ATOM 676 C C . GLU A 1 91 ? -4.172 -3.709 9.814 1.00 91.06 91 GLU A C 1
ATOM 678 O O . GLU A 1 91 ? -4.521 -3.090 10.817 1.00 91.06 91 GLU A O 1
ATOM 683 N N . GLY A 1 92 ? -3.145 -3.302 9.060 1.00 91.38 92 GLY A N 1
ATOM 684 C CA . GLY A 1 92 ? -2.295 -2.171 9.437 1.00 91.38 92 GLY A CA 1
ATOM 685 C C . GLY A 1 92 ? -3.045 -0.839 9.419 1.00 91.38 92 GLY A C 1
ATOM 686 O O . GLY A 1 92 ? -2.865 -0.009 10.310 1.00 91.38 92 GLY A O 1
ATOM 687 N N . LYS A 1 93 ? -3.944 -0.645 8.444 1.00 91.06 93 LYS A N 1
ATOM 688 C CA . LYS A 1 93 ? -4.821 0.531 8.407 1.00 91.06 93 LYS A CA 1
ATOM 689 C C . LYS A 1 93 ? -5.735 0.584 9.635 1.00 91.06 93 LYS A C 1
ATOM 691 O O . LYS A 1 93 ? -5.852 1.646 10.237 1.00 91.06 93 LYS A O 1
ATOM 696 N N . ALA A 1 94 ? -6.346 -0.537 10.019 1.00 90.56 94 ALA A N 1
ATOM 697 C CA . ALA A 1 94 ? -7.229 -0.602 11.182 1.00 90.56 94 ALA A CA 1
ATOM 698 C C . ALA A 1 94 ? -6.482 -0.296 12.493 1.00 90.56 94 ALA A C 1
ATOM 700 O O . ALA A 1 94 ? -6.953 0.511 13.292 1.00 90.56 94 ALA A O 1
ATOM 701 N N . GLN A 1 95 ? -5.282 -0.861 12.679 1.00 92.00 95 GLN A N 1
ATOM 702 C CA . GLN A 1 95 ? -4.420 -0.561 13.831 1.00 92.00 95 GLN A CA 1
ATOM 703 C C . GLN A 1 95 ? -4.058 0.929 13.898 1.00 92.00 95 GLN A C 1
ATOM 705 O O . GLN A 1 95 ? -4.138 1.552 14.956 1.00 92.00 95 GLN A O 1
ATOM 710 N N . MET A 1 96 ? -3.712 1.527 12.755 1.00 93.56 96 MET A N 1
ATOM 711 C CA . MET A 1 96 ? -3.440 2.961 12.673 1.00 93.56 96 MET A CA 1
ATOM 712 C C . MET A 1 96 ? -4.677 3.786 13.050 1.00 93.56 96 MET A C 1
ATOM 714 O O . MET A 1 96 ? -4.559 4.735 13.819 1.00 93.56 96 MET A O 1
ATOM 718 N N . GLU A 1 97 ? -5.858 3.437 12.540 1.00 92.44 97 GLU A N 1
ATOM 719 C CA . GLU A 1 97 ? -7.109 4.155 12.818 1.00 92.44 97 GLU A CA 1
ATOM 720 C C . GLU A 1 97 ? -7.593 4.004 14.263 1.00 92.44 97 GLU A C 1
ATOM 722 O O . GLU A 1 97 ? -8.365 4.843 14.728 1.00 92.44 97 GLU A O 1
ATOM 727 N N . GLN A 1 98 ? -7.148 2.985 14.997 1.00 92.31 98 GLN A N 1
ATOM 728 C CA . GLN A 1 98 ? -7.404 2.872 16.433 1.00 92.31 98 GLN A CA 1
ATOM 729 C C . GLN A 1 98 ? -6.637 3.938 17.227 1.00 92.31 98 GLN A C 1
ATOM 731 O O . GLN A 1 98 ? -7.165 4.485 18.192 1.00 92.31 98 GLN A O 1
ATOM 736 N N . ILE A 1 99 ? -5.417 4.261 16.794 1.00 92.69 99 ILE A N 1
ATOM 737 C CA . ILE A 1 99 ? -4.519 5.185 17.494 1.00 92.69 99 ILE A CA 1
ATOM 738 C C . ILE A 1 99 ? -4.689 6.626 16.984 1.00 92.69 99 ILE A C 1
ATOM 740 O O . ILE A 1 99 ? -4.627 7.566 17.769 1.00 92.69 99 ILE A O 1
ATOM 744 N N . TRP A 1 100 ? -4.934 6.831 15.688 1.00 94.25 100 TRP A N 1
ATOM 745 C CA . TRP A 1 100 ? -4.890 8.149 15.041 1.00 94.25 100 TRP A CA 1
ATOM 746 C C . TRP A 1 100 ? -6.212 8.543 14.376 1.00 94.25 100 TRP A C 1
ATOM 748 O O . TRP A 1 100 ? -6.979 7.705 13.898 1.00 94.25 100 TRP A O 1
ATOM 758 N N . THR A 1 101 ? -6.478 9.849 14.296 1.00 94.31 101 THR A N 1
ATOM 759 C 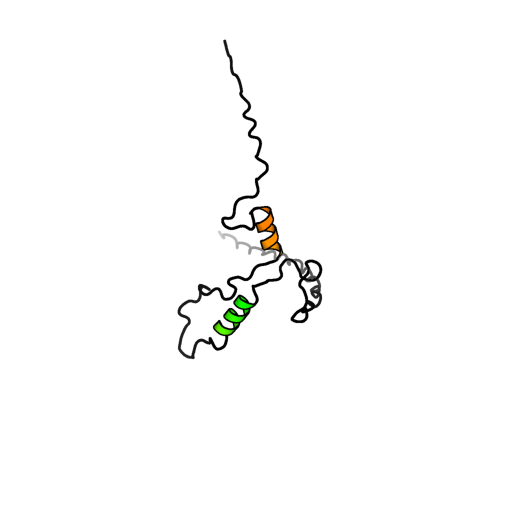CA . THR A 1 101 ? -7.590 10.384 13.500 1.00 94.31 101 THR A CA 1
ATOM 760 C C . THR A 1 101 ? -7.321 10.231 12.002 1.00 94.31 101 THR A C 1
ATOM 762 O O . THR A 1 101 ? -6.178 10.255 11.547 1.00 94.31 101 THR A O 1
ATOM 765 N N . ASN A 1 102 ? -8.383 10.095 11.202 1.00 92.69 102 ASN A N 1
ATOM 766 C CA . ASN A 1 102 ? -8.282 10.035 9.741 1.00 92.69 102 ASN A CA 1
ATOM 767 C C . ASN A 1 102 ? -8.565 11.400 9.083 1.00 92.69 102 ASN A C 1
ATOM 769 O O . ASN A 1 102 ? -9.333 11.503 8.134 1.00 92.69 102 ASN A O 1
ATOM 773 N N . THR A 1 103 ? -7.969 12.457 9.633 1.00 92.38 103 THR A N 1
ATOM 774 C CA . THR A 1 103 ? -8.090 13.847 9.169 1.00 92.38 103 THR A CA 1
ATOM 775 C C . THR A 1 103 ? -6.706 14.459 8.985 1.00 92.38 103 THR A C 1
ATOM 777 O O . THR A 1 103 ? -5.723 13.939 9.505 1.00 92.38 103 THR A O 1
ATOM 780 N N . VAL A 1 104 ? -6.603 15.555 8.235 1.00 93.44 104 VAL A N 1
ATOM 781 C CA . VAL A 1 104 ? -5.349 16.305 8.080 1.00 93.44 104 VAL A CA 1
ATOM 782 C C . VAL A 1 104 ? -5.507 17.648 8.799 1.00 93.44 104 VAL A C 1
ATOM 784 O O . VAL A 1 104 ? -6.426 18.384 8.444 1.00 93.44 104 VAL A O 1
ATOM 787 N N . PRO A 1 105 ? -4.659 17.989 9.790 1.00 94.50 105 PRO A N 1
ATOM 788 C CA . PRO A 1 105 ? -3.584 17.185 10.388 1.00 94.50 105 PRO A CA 1
ATOM 789 C C . PRO A 1 105 ? -4.105 16.028 11.265 1.00 94.50 105 PRO A C 1
ATOM 791 O O . PRO A 1 105 ? -5.136 16.155 11.930 1.00 94.50 105 PRO A O 1
ATOM 794 N N . ARG A 1 106 ? -3.365 14.908 11.307 1.00 95.00 106 ARG A N 1
ATOM 795 C CA . ARG A 1 106 ? -3.708 13.753 12.156 1.00 95.00 106 ARG A CA 1
ATOM 796 C C . ARG A 1 106 ? -3.384 14.029 13.620 1.00 95.00 106 ARG A C 1
ATOM 798 O O . ARG A 1 106 ? -2.351 14.615 13.933 1.00 95.00 106 ARG A O 1
ATOM 805 N N . ARG A 1 107 ? -4.252 13.564 14.517 1.00 93.88 107 ARG A N 1
ATOM 806 C CA . ARG A 1 107 ? -4.099 13.671 15.975 1.00 93.88 107 ARG A CA 1
ATOM 807 C C . ARG A 1 107 ? -4.263 12.298 16.621 1.00 93.88 107 ARG A C 1
ATOM 809 O O . ARG A 1 107 ? -4.908 11.421 16.048 1.00 93.88 107 ARG A O 1
ATOM 816 N N . LEU A 1 108 ? -3.675 12.113 17.798 1.00 93.81 108 LEU A N 1
ATOM 817 C CA . LEU A 1 108 ? -3.864 10.909 18.604 1.00 93.81 108 LEU A CA 1
ATOM 818 C C . LEU A 1 108 ? -5.325 10.855 19.081 1.00 93.81 108 LEU A C 1
ATOM 820 O O . LEU A 1 108 ? -5.834 11.845 19.608 1.00 93.81 108 LEU A O 1
ATOM 824 N N . LYS A 1 109 ? -6.005 9.722 18.896 1.00 89.62 109 LYS A N 1
ATOM 825 C CA . LYS A 1 109 ? -7.271 9.447 19.581 1.00 89.62 109 LYS A CA 1
ATOM 826 C C . LYS A 1 109 ? -6.927 9.239 21.052 1.00 89.62 109 LYS A C 1
ATOM 828 O O . LYS A 1 109 ? -6.070 8.417 21.354 1.00 89.62 109 LYS A O 1
ATOM 833 N N . THR A 1 110 ? -7.513 10.049 21.930 1.00 73.31 110 THR A N 1
ATOM 834 C CA . THR A 1 110 ? -7.135 10.189 23.342 1.00 73.31 110 THR A CA 1
ATOM 835 C C . THR A 1 110 ? -6.818 8.829 23.976 1.00 73.31 110 THR A C 1
ATOM 837 O O . THR A 1 110 ? -7.722 7.995 24.062 1.00 73.31 110 THR A O 1
ATOM 840 N N . PRO A 1 111 ? -5.574 8.558 24.419 1.00 60.41 111 PRO A N 1
ATOM 841 C CA . PRO A 1 111 ? -5.352 7.422 25.294 1.00 60.41 111 PRO A CA 1
ATOM 842 C C . PRO A 1 111 ? -6.143 7.706 26.571 1.00 60.41 111 PRO A C 1
ATOM 844 O O . PRO A 1 111 ? -6.132 8.840 27.056 1.00 60.41 111 PRO A O 1
ATOM 847 N N . ALA A 1 112 ? -6.852 6.713 27.112 1.00 56.19 112 ALA A N 1
ATOM 848 C CA . ALA A 1 112 ? -7.358 6.816 28.474 1.00 56.19 112 ALA A CA 1
ATOM 849 C C . ALA A 1 112 ? -6.174 7.246 29.352 1.00 56.19 112 ALA A C 1
ATOM 851 O O . ALA A 1 112 ? -5.171 6.535 29.415 1.00 56.19 112 ALA A O 1
ATOM 852 N N . SER A 1 113 ? -6.233 8.460 29.905 1.00 53.31 113 SER A N 1
ATOM 853 C CA . SER A 1 113 ? -5.119 9.030 30.659 1.00 53.31 113 SER A CA 1
ATOM 854 C C . SER A 1 113 ? -4.749 8.033 31.756 1.00 53.31 113 SER A C 1
ATOM 856 O O . SER A 1 113 ? -5.639 7.687 32.541 1.00 53.31 113 SER A O 1
ATOM 858 N N . PRO A 1 114 ? -3.495 7.552 31.857 1.00 55.22 114 PRO A N 1
ATOM 859 C CA . PRO A 1 114 ? -3.100 6.845 33.058 1.00 55.22 114 PRO A CA 1
ATOM 860 C C . PRO A 1 114 ? -3.273 7.850 34.195 1.00 55.22 114 PRO A C 1
ATOM 862 O O . PRO A 1 114 ? -2.661 8.920 34.205 1.00 55.22 114 PRO A O 1
ATOM 865 N N . ARG A 1 115 ? -4.214 7.562 35.094 1.00 57.38 115 ARG A N 1
ATOM 866 C CA . ARG A 1 115 ? -4.471 8.375 36.276 1.00 57.38 115 ARG A CA 1
ATOM 867 C C . ARG A 1 115 ? -3.212 8.260 37.128 1.00 57.38 115 ARG A C 1
ATOM 869 O O . ARG A 1 115 ? -3.013 7.252 37.796 1.00 57.38 115 ARG A O 1
ATOM 876 N N . VAL A 1 116 ? -2.327 9.250 37.048 1.00 60.00 116 VAL A N 1
ATOM 877 C CA . VAL A 1 116 ? -1.194 9.368 37.965 1.00 60.00 116 VAL A CA 1
ATOM 878 C C . VAL A 1 116 ? -1.795 9.696 39.328 1.00 60.00 116 VAL A C 1
ATOM 880 O O . VAL A 1 116 ? -2.056 10.852 39.647 1.00 60.00 116 VAL A O 1
ATOM 883 N N . THR A 1 117 ? -2.100 8.674 40.124 1.00 61.59 117 THR A N 1
ATOM 884 C CA . THR A 1 117 ? -2.331 8.847 41.557 1.00 61.59 117 THR A CA 1
ATOM 885 C C . THR A 1 117 ? -0.991 9.203 42.178 1.00 61.59 117 THR A C 1
ATOM 887 O O . THR A 1 117 ? -0.192 8.328 42.497 1.00 61.59 117 THR A O 1
ATOM 890 N N . MET A 1 118 ? -0.725 10.503 42.303 1.00 49.97 118 MET A N 1
ATOM 891 C CA . MET A 1 118 ? 0.316 10.993 43.194 1.00 49.97 118 MET A CA 1
ATOM 892 C C . MET A 1 118 ? -0.154 10.683 44.616 1.00 49.97 118 MET A C 1
ATOM 894 O O . MET A 1 118 ? -1.037 11.350 45.149 1.00 49.97 118 MET A O 1
ATOM 898 N N . SER A 1 119 ? 0.376 9.621 45.215 1.00 52.69 119 SER A N 1
ATOM 899 C CA . SER A 1 119 ? 0.257 9.405 46.651 1.00 52.69 119 SER A CA 1
ATOM 900 C C . SER A 1 119 ? 1.094 10.475 47.347 1.00 52.69 119 SER A C 1
ATOM 902 O O . SER A 1 119 ? 2.315 10.358 47.440 1.00 52.69 119 SER A O 1
ATOM 904 N N . THR A 1 120 ? 0.442 11.545 47.802 1.00 59.09 120 THR A N 1
ATOM 905 C CA . THR A 1 120 ? 1.012 12.473 48.781 1.00 59.09 120 THR A CA 1
ATOM 906 C C . THR A 1 120 ? 1.290 11.685 50.054 1.00 59.09 120 THR A C 1
ATOM 908 O O . THR A 1 120 ? 0.380 11.406 50.831 1.00 59.09 120 THR A O 1
ATOM 911 N N . GLN A 1 121 ? 2.547 11.307 50.270 1.00 53.06 121 GLN A N 1
ATOM 912 C CA . GLN A 1 121 ? 2.996 10.857 51.578 1.00 53.06 121 GLN A CA 1
ATOM 913 C C . GLN A 1 121 ? 3.347 12.103 52.391 1.00 53.06 121 GLN A C 1
ATOM 915 O O . GLN A 1 121 ? 4.432 12.666 52.274 1.00 53.06 121 GLN A O 1
ATOM 920 N N . GLY A 1 122 ? 2.369 12.579 53.162 1.00 54.09 122 GLY A N 1
ATOM 921 C CA . GLY A 1 122 ? 2.597 13.568 54.203 1.00 54.09 122 GLY A CA 1
ATOM 922 C C . GLY A 1 122 ? 3.396 12.927 55.329 1.00 54.09 122 GLY A C 1
ATOM 923 O O . GLY A 1 122 ? 2.835 12.227 56.165 1.00 54.09 122 GLY A O 1
ATOM 924 N N . SER A 1 123 ? 4.704 13.162 55.347 1.00 45.81 123 SER A N 1
ATOM 925 C CA . SER A 1 123 ? 5.546 12.885 56.509 1.00 45.81 123 SER A CA 1
ATOM 926 C C . SER A 1 123 ? 5.575 14.133 57.385 1.00 45.81 123 SER A C 1
ATOM 928 O O . SER A 1 123 ? 6.482 14.955 57.288 1.00 45.81 123 SER A O 1
ATOM 930 N N . ALA A 1 124 ? 4.543 14.298 58.212 1.00 46.50 124 ALA A N 1
ATOM 931 C CA . ALA A 1 124 ? 4.637 15.136 59.398 1.00 46.50 124 ALA A CA 1
ATOM 932 C C . ALA A 1 124 ? 5.299 14.291 60.492 1.00 46.50 124 ALA A C 1
ATOM 934 O O . ALA A 1 124 ? 4.661 13.394 61.042 1.00 46.50 124 ALA A O 1
ATOM 935 N N . THR A 1 125 ? 6.568 14.568 60.793 1.00 50.91 125 THR A N 1
ATOM 936 C CA . THR A 1 125 ? 7.211 14.054 62.004 1.00 50.91 125 THR A CA 1
ATOM 937 C C . THR A 1 125 ? 7.711 15.224 62.840 1.00 50.91 125 THR A C 1
ATOM 939 O O . THR A 1 125 ? 8.421 16.105 62.360 1.00 50.91 125 THR A O 1
ATOM 942 N N . ARG A 1 126 ? 7.206 15.177 64.067 1.00 42.16 126 ARG A N 1
ATOM 943 C CA . ARG A 1 126 ? 7.458 15.923 65.296 1.00 42.16 126 ARG A CA 1
ATOM 944 C C . ARG A 1 126 ? 8.926 16.023 65.699 1.00 42.16 126 ARG A C 1
ATOM 946 O O . ARG A 1 126 ? 9.672 15.060 65.421 1.00 42.16 126 ARG A O 1
#

Secondary structure (DSSP, 8-state):
----PPPPP---------PPPPP---PPP---PPTT----TTTS-TT-EE--HHHHHHHHHTTTT--PPTT---S--S--S-TTTT-EEHHHHHHHHHHB-SSSS--B------------------

Foldseek 3Di:
DDPDDDDDPPPPPPPDPPDPDDPPPPDPPLPDPDPPDDDDPVNDPQFDKDADPVLVVVLVVVVPPDDADPPDDPPDDPCPPPSCPRIDGNNRVVVCVQQWPPDVVIDGPDDPPPPPPPPPPPPDDD